Protein AF-A0A212DF08-F1 (afdb_monomer_lite)

Sequence (88 aa):
KLLGSDIFTGEPSLLPDGPVDQLHASVLGLRELLQPEGHHWETEQTPSPTPSQPWQRLLLRLKILRSLQAFVAVAARVFAHGAATLSP

Foldseek 3Di:
DVLPDCLAPPPVHDDPVDPSVVVVVVVVVVVVVPDDPPDDPPDPPDPDDDDPDRVVSVVVVVVVVVVVVVVVVVVVVVVVCCVVPVDD

Structure (mmCIF, N/CA/C/O backbone):
data_AF-A0A212DF08-F1
#
_entry.id   AF-A0A212DF08-F1
#
loop_
_atom_site.group_PDB
_atom_site.id
_atom_site.type_symbol
_atom_site.label_atom_id
_atom_site.label_alt_id
_atom_site.label_comp_id
_atom_site.label_asym_id
_atom_site.label_entity_id
_atom_site.label_seq_id
_atom_site.pdbx_PDB_ins_code
_atom_site.Cartn_x
_atom_site.Cartn_y
_atom_site.Cartn_z
_atom_site.occupancy
_atom_site.B_iso_or_equiv
_atom_site.auth_seq_id
_atom_site.auth_comp_id
_atom_site.auth_asym_id
_atom_site.auth_atom_id
_atom_site.pdbx_PDB_model_num
ATOM 1 N N . LYS A 1 1 ? 0.091 9.275 3.737 1.00 84.75 1 LYS A N 1
ATOM 2 C CA . LYS A 1 1 ? -1.005 10.068 4.358 1.00 84.75 1 LYS A CA 1
ATOM 3 C C . LYS A 1 1 ? -2.020 9.175 5.086 1.00 84.75 1 LYS A C 1
ATOM 5 O O . LYS A 1 1 ? -1.992 9.186 6.303 1.00 84.75 1 LYS A O 1
ATOM 10 N N . LEU A 1 2 ? -2.845 8.351 4.415 1.00 89.62 2 LEU A N 1
ATOM 11 C CA . LEU A 1 2 ? -3.874 7.532 5.102 1.00 89.62 2 LEU A CA 1
ATOM 12 C C . LEU A 1 2 ? -3.324 6.533 6.140 1.00 89.62 2 LEU A C 1
ATOM 14 O O . LEU A 1 2 ? -3.883 6.435 7.226 1.00 89.62 2 LEU A O 1
ATOM 18 N N . LEU A 1 3 ? -2.230 5.826 5.837 1.00 89.94 3 LEU A N 1
ATOM 19 C CA . LEU A 1 3 ? -1.619 4.856 6.765 1.00 89.94 3 LEU A CA 1
ATOM 20 C C . LEU A 1 3 ? -1.063 5.496 8.053 1.00 89.94 3 LEU A C 1
ATOM 22 O O . LEU A 1 3 ? -0.988 4.817 9.063 1.00 89.94 3 LEU A O 1
ATOM 26 N N . GLY A 1 4 ? -0.730 6.792 8.035 1.00 87.50 4 GLY A N 1
ATOM 27 C CA . GLY A 1 4 ? -0.290 7.550 9.216 1.00 87.50 4 GLY A CA 1
ATOM 28 C C . GLY A 1 4 ? -1.399 8.373 9.882 1.00 87.50 4 GLY A C 1
ATOM 29 O O . GLY A 1 4 ? -1.110 9.194 10.745 1.00 87.50 4 GLY A O 1
ATOM 30 N N . SER A 1 5 ? -2.655 8.219 9.449 1.00 88.62 5 SER A N 1
ATOM 31 C CA . SER A 1 5 ? -3.802 8.924 10.039 1.00 88.62 5 SER A CA 1
ATOM 32 C C . SER A 1 5 ? -4.335 8.206 11.282 1.00 88.62 5 SER A C 1
ATOM 34 O O . SER A 1 5 ? -4.026 7.033 11.516 1.00 88.62 5 SER A O 1
ATOM 36 N N . ASP A 1 6 ? -5.237 8.862 12.017 1.00 89.38 6 ASP A N 1
ATOM 37 C CA . ASP A 1 6 ? -5.919 8.282 13.180 1.00 89.38 6 ASP A CA 1
ATOM 38 C C . ASP A 1 6 ? -6.788 7.058 12.839 1.00 89.38 6 ASP A C 1
ATOM 40 O O . ASP A 1 6 ? -7.177 6.304 13.730 1.00 89.38 6 ASP A O 1
ATOM 44 N N . ILE A 1 7 ? -7.009 6.768 11.550 1.00 90.44 7 ILE A N 1
ATOM 45 C CA . ILE A 1 7 ? -7.591 5.495 11.113 1.00 90.44 7 ILE A CA 1
ATOM 46 C C . ILE A 1 7 ? -6.729 4.321 11.587 1.00 90.44 7 ILE A C 1
ATOM 48 O O . ILE A 1 7 ? -7.286 3.329 12.053 1.00 90.44 7 ILE A O 1
ATOM 52 N N . PHE A 1 8 ? -5.400 4.412 11.479 1.00 90.19 8 PHE A N 1
ATOM 53 C CA . PHE A 1 8 ? -4.468 3.327 11.818 1.00 90.19 8 PHE A CA 1
ATOM 54 C C . PHE A 1 8 ? -3.748 3.546 13.153 1.00 90.19 8 PHE A C 1
ATOM 56 O O . PHE A 1 8 ? -3.415 2.559 13.801 1.00 90.19 8 PHE A O 1
ATOM 63 N N . THR A 1 9 ? -3.581 4.798 13.595 1.00 90.00 9 THR A N 1
ATOM 64 C CA . THR A 1 9 ? -2.946 5.126 14.886 1.00 90.00 9 THR A CA 1
ATOM 65 C C . THR A 1 9 ? -3.940 5.276 16.042 1.00 90.00 9 THR A C 1
ATOM 67 O O . THR A 1 9 ? -3.546 5.188 17.201 1.00 90.00 9 THR A O 1
ATOM 70 N N . GLY A 1 10 ? -5.230 5.482 15.754 1.00 86.88 10 GLY A N 1
ATOM 71 C CA . GLY A 1 10 ? -6.287 5.580 16.761 1.00 86.88 10 GLY A CA 1
ATOM 72 C C . GLY A 1 10 ? -6.861 4.227 17.191 1.00 86.88 10 GLY A C 1
ATOM 73 O O . GLY A 1 10 ? -6.554 3.176 16.628 1.00 86.88 10 GLY A O 1
ATOM 74 N N . GLU A 1 11 ? -7.763 4.258 18.172 1.00 86.75 11 GLU A N 1
ATOM 75 C CA . GLU A 1 11 ? -8.366 3.048 18.743 1.00 86.75 11 GLU A CA 1
ATOM 76 C C . GLU A 1 11 ? -9.274 2.288 17.747 1.00 86.75 11 GLU A C 1
ATOM 78 O O . GLU A 1 11 ? -10.078 2.934 17.056 1.00 86.75 11 GLU A O 1
ATOM 83 N N . PRO A 1 12 ? -9.213 0.938 17.689 1.00 87.31 12 PRO A N 1
ATOM 84 C CA . PRO A 1 12 ? -8.328 0.067 18.476 1.00 87.31 12 PRO A CA 1
ATOM 85 C C . PRO A 1 12 ? -6.875 0.162 17.992 1.00 87.31 12 PRO A C 1
ATOM 87 O O . PRO A 1 12 ? -6.622 0.018 16.792 1.00 87.31 12 PRO A O 1
ATOM 90 N N . SER A 1 13 ? -5.937 0.422 18.900 1.00 87.56 13 SER A N 1
ATOM 91 C CA . SER A 1 13 ? -4.529 0.636 18.551 1.00 87.56 13 SER A CA 1
ATOM 92 C C . SER A 1 13 ? -3.901 -0.606 17.918 1.00 87.56 13 SER A C 1
ATOM 94 O O . SER A 1 13 ? -4.215 -1.751 18.252 1.00 87.56 13 SER A O 1
ATOM 96 N N . LEU A 1 14 ? -3.032 -0.365 16.938 1.00 87.31 14 LEU A N 1
ATOM 97 C CA . LEU A 1 14 ? -2.169 -1.391 16.368 1.00 87.31 14 LEU A CA 1
ATOM 98 C C . LEU A 1 14 ? -0.857 -1.428 17.152 1.00 87.31 14 LEU A C 1
ATOM 100 O O . LEU A 1 14 ? -0.457 -0.429 17.747 1.00 87.31 14 LEU A O 1
ATOM 104 N N . LEU A 1 15 ? -0.204 -2.590 17.159 1.00 86.31 15 LEU A N 1
ATOM 105 C CA . LEU A 1 15 ? 1.119 -2.718 17.761 1.00 86.31 15 LEU A CA 1
ATOM 106 C C . LEU A 1 15 ? 2.100 -1.786 17.034 1.00 86.31 15 LEU A C 1
ATOM 108 O O . LEU A 1 15 ? 2.101 -1.803 15.797 1.00 86.31 15 LEU A O 1
ATOM 112 N N . PRO A 1 16 ? 2.920 -1.017 17.773 1.00 83.62 16 PRO A N 1
ATOM 113 C CA . PRO A 1 16 ? 4.003 -0.253 17.171 1.00 83.62 16 PRO A CA 1
ATOM 114 C C . PRO A 1 16 ? 5.005 -1.207 16.519 1.00 83.62 16 PRO A C 1
ATOM 116 O O . PRO A 1 16 ? 5.161 -2.349 16.961 1.00 83.62 16 PRO A O 1
ATOM 119 N N . ASP A 1 17 ? 5.650 -0.740 15.453 1.00 87.12 17 ASP A N 1
ATOM 120 C CA . ASP A 1 17 ? 6.563 -1.527 14.614 1.00 87.12 17 ASP A CA 1
ATOM 121 C C . ASP A 1 17 ? 5.884 -2.764 13.997 1.00 87.12 17 ASP A C 1
ATOM 123 O O . ASP A 1 17 ? 6.512 -3.768 13.650 1.00 87.12 17 ASP A O 1
ATOM 127 N N . GLY A 1 18 ? 4.559 -2.695 13.856 1.00 88.62 18 GLY A N 1
ATOM 128 C CA . GLY A 1 18 ? 3.752 -3.743 13.261 1.00 88.62 18 GLY A CA 1
ATOM 129 C C . GLY A 1 18 ? 3.846 -3.774 11.730 1.00 88.62 18 GLY A C 1
ATOM 130 O O . GLY A 1 18 ? 4.430 -2.898 11.088 1.00 88.62 18 GLY A O 1
ATOM 131 N N . PRO A 1 19 ? 3.172 -4.742 11.085 1.00 92.62 19 PRO A N 1
ATOM 132 C CA . PRO A 1 19 ? 3.179 -4.872 9.625 1.00 92.62 19 PRO A CA 1
ATOM 133 C C . PRO A 1 19 ? 2.614 -3.638 8.903 1.00 92.62 19 PRO A C 1
ATOM 135 O O . PRO A 1 19 ? 2.967 -3.371 7.756 1.00 92.62 19 PRO A O 1
ATOM 138 N N . VAL A 1 20 ? 1.737 -2.873 9.561 1.00 91.81 20 VAL A N 1
ATOM 139 C CA . VAL A 1 20 ? 1.184 -1.629 9.009 1.00 91.81 20 VAL A CA 1
ATOM 140 C C . VAL A 1 20 ? 2.220 -0.505 9.010 1.00 91.81 20 VAL A C 1
ATOM 142 O O . VAL A 1 20 ? 2.273 0.254 8.043 1.00 91.81 20 VAL A O 1
ATOM 145 N N . ASP A 1 21 ? 3.077 -0.433 10.027 1.00 90.62 21 ASP A N 1
ATOM 146 C CA . ASP A 1 21 ? 4.138 0.575 10.107 1.00 90.62 21 ASP A CA 1
ATOM 147 C C . ASP A 1 21 ? 5.219 0.298 9.064 1.00 90.62 21 ASP A C 1
ATOM 149 O O . ASP A 1 21 ? 5.609 1.194 8.312 1.00 90.62 21 ASP A O 1
ATOM 153 N N . GLN A 1 22 ? 5.614 -0.970 8.911 1.00 94.25 22 GLN A N 1
ATOM 154 C CA . GLN A 1 22 ? 6.524 -1.385 7.844 1.00 94.25 22 GLN A CA 1
ATOM 155 C C . GLN A 1 22 ? 5.937 -1.100 6.452 1.00 94.25 22 GLN A C 1
ATOM 157 O O . GLN A 1 22 ? 6.654 -0.660 5.548 1.00 94.25 22 GLN A O 1
ATOM 162 N N . LEU A 1 23 ? 4.630 -1.314 6.266 1.00 94.62 23 LEU A N 1
ATOM 163 C CA . LEU A 1 23 ? 3.936 -0.975 5.025 1.00 94.62 23 LEU A CA 1
ATOM 164 C C . LEU A 1 23 ? 3.938 0.538 4.778 1.00 94.62 23 LEU A C 1
ATOM 166 O O . LEU A 1 23 ? 4.191 0.968 3.654 1.00 94.62 23 LEU A O 1
ATOM 170 N N . HIS A 1 24 ? 3.692 1.347 5.810 1.00 93.69 24 HIS A N 1
ATOM 171 C CA . HIS A 1 24 ? 3.742 2.801 5.706 1.00 93.69 24 HIS A CA 1
ATOM 172 C C . HIS A 1 24 ? 5.136 3.291 5.301 1.00 93.69 24 HIS A C 1
ATOM 174 O O . HIS A 1 24 ? 5.245 4.064 4.347 1.00 93.69 24 HIS A O 1
ATOM 180 N N . ALA A 1 25 ? 6.185 2.786 5.954 1.00 93.44 25 ALA A N 1
ATOM 181 C CA . ALA A 1 25 ? 7.572 3.103 5.627 1.00 93.44 25 ALA A CA 1
ATOM 182 C C . ALA A 1 25 ? 7.935 2.681 4.194 1.00 93.44 25 ALA A C 1
ATOM 184 O O . ALA A 1 25 ? 8.526 3.458 3.449 1.00 93.44 25 ALA A O 1
ATOM 185 N N . SER A 1 26 ? 7.513 1.487 3.768 1.00 94.56 26 SER A N 1
ATOM 186 C CA . SER A 1 26 ? 7.792 0.971 2.419 1.00 94.56 26 SER A CA 1
ATOM 187 C C . SER A 1 26 ? 7.101 1.793 1.325 1.00 94.56 26 SER A C 1
ATOM 189 O O . SER A 1 26 ? 7.693 2.066 0.284 1.00 94.56 26 SER A O 1
ATOM 191 N N . VAL A 1 27 ? 5.854 2.224 1.556 1.00 92.19 27 VAL A N 1
ATOM 192 C CA . VAL A 1 27 ? 5.125 3.103 0.624 1.00 92.19 27 VAL A CA 1
ATOM 193 C C . VAL A 1 27 ? 5.769 4.490 0.559 1.00 92.19 27 VAL A C 1
ATOM 195 O O . VAL A 1 27 ? 5.823 5.077 -0.522 1.00 92.19 27 VAL A O 1
ATOM 198 N N . LEU A 1 28 ? 6.267 5.012 1.684 1.00 90.31 28 LEU A N 1
ATOM 199 C CA . LEU A 1 28 ? 6.993 6.281 1.711 1.00 90.31 28 LEU A CA 1
ATOM 200 C C . LEU A 1 28 ? 8.317 6.182 0.942 1.00 90.31 28 LEU A C 1
ATOM 202 O O . LEU A 1 28 ? 8.552 6.997 0.055 1.00 90.31 28 LEU A O 1
ATOM 206 N N . GLY A 1 29 ? 9.111 5.139 1.192 1.00 91.56 29 GLY A N 1
ATOM 207 C CA . GLY A 1 29 ? 10.358 4.898 0.464 1.00 91.56 29 GLY A CA 1
ATOM 208 C C . GLY A 1 29 ? 10.132 4.721 -1.041 1.00 91.56 29 GLY A C 1
ATOM 209 O O . GLY A 1 29 ? 10.861 5.290 -1.847 1.00 91.56 29 GLY A O 1
ATOM 210 N N . LEU A 1 30 ? 9.067 4.018 -1.451 1.00 91.31 30 LEU A N 1
ATOM 211 C CA . LEU A 1 30 ? 8.702 3.929 -2.869 1.00 91.31 30 LEU A CA 1
ATOM 212 C C . LEU A 1 30 ? 8.346 5.302 -3.455 1.00 91.31 30 LEU A C 1
ATOM 214 O O . LEU A 1 30 ? 8.738 5.602 -4.577 1.00 91.31 30 LEU A O 1
ATOM 218 N N . ARG A 1 31 ? 7.616 6.148 -2.716 1.00 87.81 31 ARG A N 1
ATOM 219 C CA . ARG A 1 31 ? 7.311 7.517 -3.154 1.00 87.81 31 ARG A CA 1
ATOM 220 C C . ARG A 1 31 ? 8.597 8.320 -3.363 1.00 87.81 31 ARG A C 1
ATOM 222 O O . ARG A 1 31 ? 8.694 9.023 -4.358 1.00 87.81 31 ARG A O 1
ATOM 229 N N . GLU A 1 32 ? 9.552 8.234 -2.445 1.00 87.31 32 GLU A N 1
ATOM 230 C CA . GLU A 1 32 ? 10.840 8.932 -2.542 1.00 87.31 32 GLU A CA 1
ATOM 231 C C . GLU A 1 32 ? 11.644 8.479 -3.765 1.00 87.31 32 GLU A C 1
ATOM 233 O O . GLU A 1 32 ? 12.091 9.326 -4.528 1.00 87.31 32 GLU A O 1
ATOM 238 N N . LEU A 1 33 ? 11.721 7.170 -4.032 1.00 89.38 33 LEU A N 1
ATOM 239 C CA . LEU A 1 33 ? 12.405 6.628 -5.217 1.00 89.38 33 LEU A CA 1
ATOM 240 C C . LEU A 1 33 ? 11.799 7.091 -6.546 1.00 89.38 33 LEU A C 1
ATOM 242 O O . LEU A 1 33 ? 12.486 7.137 -7.563 1.00 89.38 33 LEU A O 1
ATOM 246 N N . LEU A 1 34 ? 10.501 7.386 -6.552 1.00 87.56 34 LEU A N 1
ATOM 247 C CA .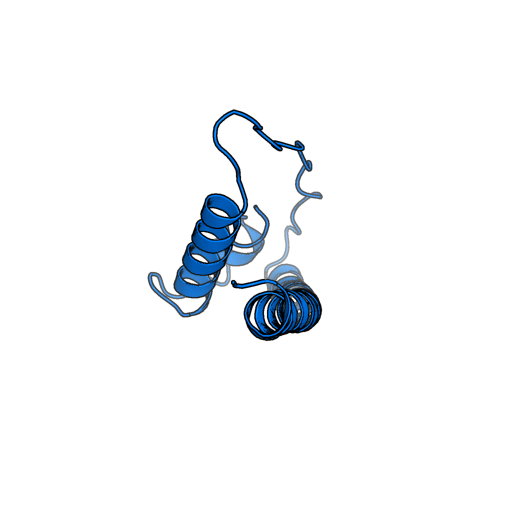 LEU A 1 34 ? 9.799 7.856 -7.741 1.00 87.56 34 LEU A CA 1
ATOM 248 C C . LEU A 1 34 ? 9.870 9.363 -7.916 1.00 87.56 34 LEU A C 1
ATOM 250 O O . LEU A 1 34 ? 9.421 9.841 -8.957 1.00 87.56 34 LEU A O 1
ATOM 254 N N . GLN A 1 35 ? 10.379 10.103 -6.926 1.00 84.00 35 GLN A N 1
ATOM 255 C CA . GLN A 1 35 ? 10.444 11.550 -7.000 1.00 84.00 35 GLN A CA 1
ATOM 256 C C . GLN A 1 35 ? 11.792 12.028 -7.561 1.00 84.00 35 GLN A C 1
ATOM 258 O O . GLN A 1 35 ? 12.778 11.955 -6.838 1.00 84.00 35 GLN A O 1
ATOM 263 N N . PRO A 1 36 ? 11.875 12.554 -8.801 1.00 73.06 36 PRO A N 1
ATOM 264 C CA . PRO A 1 36 ? 13.080 13.179 -9.318 1.00 73.06 36 PRO A CA 1
ATOM 265 C C . PRO A 1 36 ? 13.380 14.456 -8.538 1.00 73.06 36 PRO A C 1
ATOM 267 O O . PRO A 1 36 ? 12.470 15.241 -8.238 1.00 73.06 36 PRO A O 1
ATOM 270 N N . GLU A 1 37 ? 14.661 14.700 -8.276 1.00 63.28 37 GLU A N 1
ATOM 271 C CA . GLU A 1 37 ? 15.142 15.932 -7.665 1.00 63.28 37 GLU A CA 1
ATOM 272 C C . GLU A 1 37 ? 14.537 17.173 -8.353 1.00 63.28 37 GLU A C 1
ATOM 274 O O . GLU A 1 37 ? 14.731 17.422 -9.544 1.00 63.28 37 GLU A O 1
ATOM 279 N N . GLY A 1 38 ? 13.780 17.965 -7.584 1.00 61.97 38 GLY A N 1
ATOM 280 C CA . GLY A 1 38 ? 13.210 19.245 -8.020 1.00 61.97 38 GLY A CA 1
ATOM 281 C C . GLY A 1 38 ? 11.711 19.252 -8.345 1.00 61.97 38 GLY A C 1
ATOM 282 O O . GLY A 1 38 ? 11.167 20.335 -8.548 1.00 61.97 38 GLY A O 1
ATOM 283 N N . HIS A 1 39 ? 11.018 18.105 -8.347 1.00 62.84 39 HIS A N 1
ATOM 284 C CA . HIS A 1 39 ? 9.554 18.052 -8.501 1.00 62.84 39 HIS A CA 1
ATOM 285 C C . HIS A 1 39 ? 8.869 17.620 -7.200 1.00 62.84 39 HIS A C 1
ATOM 287 O O . HIS A 1 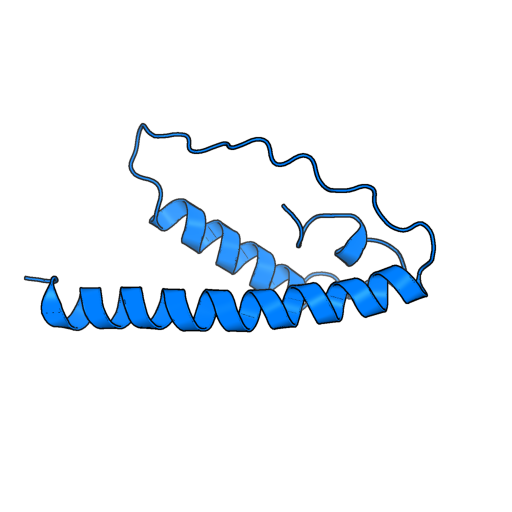39 ? 8.774 16.440 -6.875 1.00 62.84 39 HIS A O 1
ATOM 293 N N . HIS A 1 40 ? 8.357 18.596 -6.450 1.00 62.94 40 HIS A N 1
ATOM 294 C CA . HIS A 1 40 ? 7.591 18.352 -5.230 1.00 62.94 40 HIS A CA 1
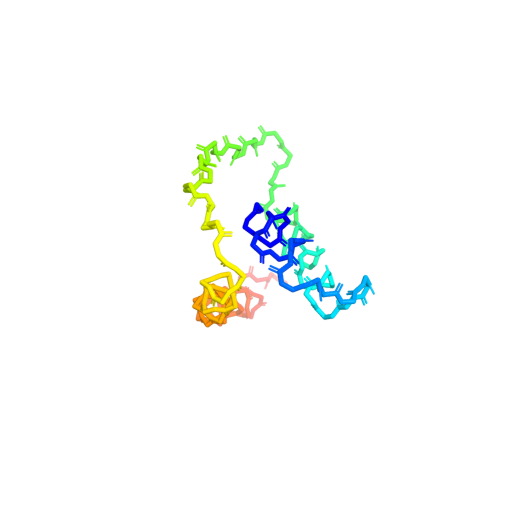ATOM 295 C C . HIS A 1 40 ? 6.119 18.107 -5.604 1.00 62.94 40 HIS A C 1
ATOM 297 O O . HIS A 1 40 ? 5.329 19.048 -5.687 1.00 62.94 40 HIS A O 1
ATOM 303 N N . TRP A 1 41 ? 5.719 16.856 -5.867 1.00 65.50 41 TRP A N 1
ATOM 304 C CA . TRP A 1 41 ? 4.304 16.515 -6.117 1.00 65.50 41 TRP A CA 1
ATOM 305 C C . TRP A 1 41 ? 3.463 16.493 -4.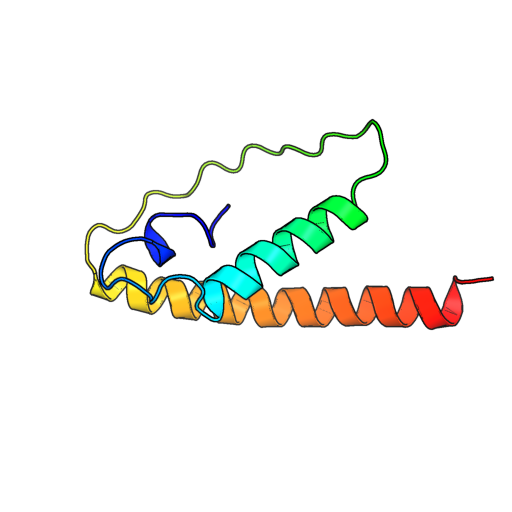830 1.00 65.50 41 TRP A C 1
ATOM 307 O O . TRP A 1 41 ? 2.599 15.630 -4.656 1.00 65.50 41 TRP A O 1
ATOM 317 N N . GLU A 1 42 ? 3.666 17.442 -3.913 1.00 64.06 42 GLU A N 1
ATOM 318 C CA . GLU A 1 42 ? 2.804 17.608 -2.740 1.00 64.06 42 GLU A CA 1
ATOM 319 C C . GLU A 1 42 ? 1.423 18.080 -3.206 1.00 64.06 42 GLU A C 1
ATOM 321 O O . GLU A 1 42 ? 1.094 19.261 -3.229 1.00 64.06 42 GLU A O 1
ATOM 326 N N . THR A 1 43 ? 0.570 17.135 -3.588 1.00 61.59 43 THR A N 1
ATOM 327 C CA . THR A 1 43 ? -0.858 17.405 -3.680 1.00 61.59 43 THR A CA 1
ATOM 328 C C . THR A 1 43 ? -1.402 17.300 -2.258 1.00 61.59 43 THR A C 1
ATOM 330 O O . THR A 1 43 ? -1.376 16.231 -1.624 1.00 61.59 43 THR A O 1
ATOM 333 N N . GLU A 1 44 ? -1.843 18.423 -1.695 1.00 61.12 44 GLU A N 1
ATOM 334 C CA . GLU A 1 44 ? -2.633 18.448 -0.465 1.00 61.12 44 GLU A CA 1
ATOM 335 C C . GLU A 1 44 ? -3.958 17.721 -0.707 1.00 61.12 44 GLU A C 1
ATOM 337 O O . GLU A 1 44 ? -4.979 18.300 -1.051 1.00 61.12 44 GLU A O 1
ATOM 342 N N . GLN A 1 45 ? -3.947 16.399 -0.546 1.00 61.66 45 GLN A N 1
ATOM 343 C CA . GLN A 1 45 ? -5.171 15.674 -0.263 1.00 61.66 45 GLN A CA 1
ATOM 344 C C . GLN A 1 45 ? -5.541 15.971 1.183 1.00 61.66 45 GLN A C 1
ATOM 346 O O . GLN A 1 45 ? -4.853 15.515 2.103 1.00 61.66 45 GLN A O 1
ATOM 351 N N . THR A 1 46 ? -6.603 16.750 1.368 1.00 56.66 46 THR A N 1
ATOM 352 C CA . THR A 1 46 ? -7.291 16.875 2.647 1.00 56.66 46 THR A CA 1
ATOM 353 C C . THR A 1 46 ? -7.765 15.480 3.050 1.00 56.66 46 THR A C 1
ATOM 355 O O . THR A 1 46 ? -8.548 14.866 2.317 1.00 56.66 46 THR A O 1
ATOM 358 N N . PRO A 1 47 ? -7.271 14.917 4.167 1.00 62.59 47 PRO A N 1
ATOM 359 C CA . PRO A 1 47 ? -7.807 13.661 4.653 1.00 62.59 47 PRO A CA 1
ATOM 360 C C . PRO A 1 47 ? -9.296 13.873 4.936 1.00 62.59 47 PRO A C 1
ATOM 362 O O . PRO A 1 47 ? -9.687 14.794 5.651 1.00 62.59 47 PRO A O 1
ATOM 365 N N . SER A 1 48 ? -10.133 13.050 4.307 1.00 63.38 48 SER A N 1
ATOM 366 C CA . SER A 1 48 ? -11.571 12.991 4.568 1.00 63.38 48 SER A CA 1
ATOM 367 C C . SER A 1 48 ? -11.835 12.852 6.075 1.00 63.38 48 SER A C 1
ATOM 369 O O . SER A 1 48 ? -11.037 12.195 6.749 1.00 63.38 48 SER A O 1
ATOM 371 N N . PRO A 1 49 ? -12.932 13.430 6.603 1.00 66.19 49 PRO A N 1
ATOM 372 C CA . PRO A 1 49 ? -13.178 13.509 8.041 1.00 66.19 49 PRO A CA 1
ATOM 373 C C . PRO A 1 49 ? -13.102 12.126 8.684 1.00 66.19 49 PRO A C 1
ATOM 375 O O . PRO A 1 49 ? -13.737 11.177 8.207 1.00 66.19 49 PRO A O 1
ATOM 378 N N . THR A 1 50 ? -12.305 12.000 9.745 1.00 69.12 50 THR A N 1
ATOM 379 C CA . THR A 1 50 ? -12.052 10.688 10.324 1.00 69.12 50 THR A CA 1
ATOM 380 C C . THR A 1 50 ? -13.253 10.191 11.127 1.00 69.12 50 THR A C 1
ATOM 382 O O . THR A 1 50 ? -13.849 10.961 11.885 1.00 69.12 50 THR A O 1
ATOM 385 N N . PRO A 1 51 ? -13.660 8.914 10.976 1.00 75.19 51 PRO A N 1
ATOM 386 C CA . PRO A 1 51 ? -14.784 8.381 11.732 1.00 75.19 51 PRO A CA 1
ATOM 387 C C . PRO A 1 51 ? -14.503 8.394 13.238 1.00 75.19 51 PRO A C 1
ATOM 389 O O . PRO A 1 51 ? -13.417 8.036 13.698 1.00 75.19 51 PRO A O 1
ATOM 392 N N . SER A 1 52 ? -15.522 8.769 14.010 1.00 73.38 52 SER A N 1
ATOM 393 C CA . SER A 1 52 ? -15.446 8.875 15.469 1.00 73.38 52 SER A CA 1
ATOM 394 C C . SER A 1 52 ? -15.535 7.521 16.179 1.00 73.38 52 SER A C 1
ATOM 396 O O . SER A 1 52 ? -15.032 7.388 17.292 1.00 73.38 52 SER A O 1
ATOM 398 N N . GLN A 1 53 ? -16.142 6.505 15.550 1.00 87.75 53 GLN A N 1
ATOM 399 C CA . GLN A 1 53 ? -16.378 5.203 16.180 1.00 87.75 53 GLN A CA 1
ATOM 400 C C . GLN A 1 53 ? -15.259 4.181 15.875 1.00 87.75 53 GLN A C 1
ATOM 402 O O . GLN A 1 53 ? -14.908 3.990 14.705 1.00 87.75 53 GLN A O 1
ATOM 407 N N . PRO A 1 54 ? -14.755 3.429 16.878 1.00 88.25 54 PRO A N 1
ATOM 408 C CA . PRO A 1 54 ? -13.674 2.448 16.693 1.00 88.25 54 PRO A CA 1
ATOM 409 C C . PRO A 1 54 ? -13.977 1.344 15.665 1.00 88.25 54 PRO A C 1
ATOM 411 O O . PRO A 1 54 ? -13.115 0.956 14.876 1.00 88.25 54 PRO A O 1
ATOM 414 N N . TRP A 1 55 ? -15.220 0.855 15.612 1.00 90.06 55 TRP A N 1
ATOM 415 C CA . TRP A 1 55 ? -15.618 -0.188 14.658 1.00 90.06 55 TRP A CA 1
ATOM 416 C C . TRP A 1 55 ? -15.641 0.319 13.207 1.00 90.06 55 TRP A C 1
ATOM 418 O O . TRP A 1 55 ? -15.315 -0.427 12.283 1.00 90.06 55 TRP A O 1
ATOM 428 N N . GLN A 1 56 ? -15.971 1.599 12.991 1.00 91.12 56 GLN A N 1
ATOM 429 C CA . GLN A 1 56 ? -15.923 2.215 11.662 1.00 91.12 56 GLN A CA 1
ATOM 430 C C . GLN A 1 56 ? -14.481 2.307 11.169 1.00 91.12 56 GLN A C 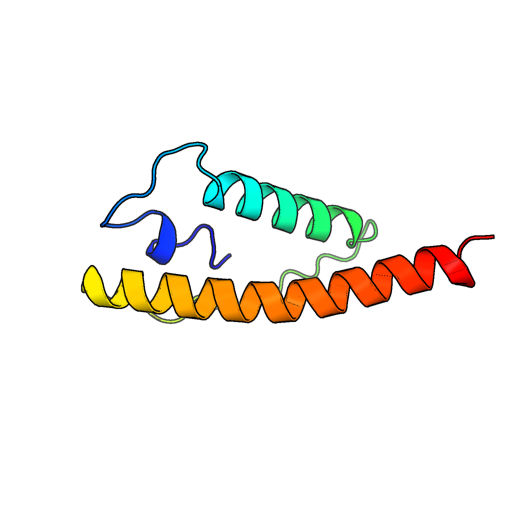1
ATOM 432 O O . GLN A 1 56 ? -14.221 2.011 10.002 1.00 91.12 56 GLN A O 1
ATOM 437 N N . ARG A 1 57 ? -13.536 2.650 12.058 1.00 90.94 57 ARG A N 1
ATOM 438 C CA . ARG A 1 57 ? -12.102 2.630 11.735 1.00 90.94 57 ARG A CA 1
ATOM 439 C C . ARG A 1 57 ? -11.654 1.235 11.317 1.00 90.94 57 ARG A C 1
ATOM 441 O O . ARG A 1 57 ? -10.993 1.116 10.293 1.00 90.94 57 ARG A O 1
ATOM 448 N N . LEU A 1 58 ? -12.071 0.180 12.022 1.00 90.25 58 LEU A N 1
ATOM 449 C CA . LEU A 1 58 ? -11.712 -1.199 11.665 1.00 90.25 58 LEU A CA 1
ATOM 450 C C . LEU A 1 58 ? -12.188 -1.586 10.254 1.00 90.25 58 LEU A C 1
ATOM 452 O O . LEU A 1 58 ? -11.416 -2.125 9.458 1.00 90.25 58 LEU A O 1
ATOM 456 N N . LEU A 1 59 ? -13.437 -1.261 9.910 1.00 92.62 59 LEU A N 1
ATOM 457 C CA . LEU A 1 59 ? -13.962 -1.489 8.559 1.00 92.62 59 LEU A CA 1
ATOM 458 C C . LEU A 1 59 ? -13.203 -0.667 7.512 1.00 92.62 59 LEU A C 1
ATOM 460 O O . LEU A 1 59 ? -12.906 -1.162 6.422 1.00 92.62 59 LEU A O 1
ATOM 464 N N . LEU A 1 60 ? -12.864 0.580 7.837 1.00 92.00 60 LEU A N 1
ATOM 465 C CA . LEU A 1 60 ? -12.144 1.465 6.931 1.00 92.00 60 LEU A CA 1
ATOM 466 C C . LEU A 1 60 ? -10.704 0.993 6.690 1.00 92.00 60 LEU A C 1
ATOM 468 O O . LEU A 1 60 ? -10.265 1.006 5.542 1.00 92.00 60 LEU A O 1
ATOM 472 N N . ARG A 1 61 ? -10.010 0.480 7.717 1.00 92.44 61 ARG A N 1
ATOM 473 C CA . ARG A 1 61 ? -8.690 -0.165 7.579 1.00 92.44 61 ARG A CA 1
ATOM 474 C C . ARG A 1 61 ? -8.735 -1.274 6.533 1.00 92.44 61 ARG A C 1
ATOM 476 O O . ARG A 1 61 ? -7.921 -1.279 5.615 1.00 92.44 61 ARG A O 1
ATOM 483 N N . LEU A 1 62 ? -9.721 -2.170 6.619 1.00 93.06 62 LEU A N 1
ATOM 484 C CA . LEU A 1 62 ? -9.884 -3.266 5.657 1.00 93.06 62 LEU A CA 1
ATOM 485 C C . LEU A 1 62 ? -10.133 -2.755 4.233 1.00 93.06 62 LEU A C 1
ATOM 487 O O . LEU A 1 62 ? -9.535 -3.264 3.284 1.00 93.06 62 LEU A O 1
ATOM 491 N N . LYS A 1 63 ? -10.987 -1.737 4.068 1.00 94.88 63 LYS A N 1
ATOM 492 C CA . LYS A 1 63 ? -11.263 -1.137 2.751 1.00 94.88 63 LYS A CA 1
ATOM 493 C C . LYS A 1 63 ? -10.010 -0.490 2.156 1.00 94.88 63 LYS A C 1
ATOM 495 O O . LYS A 1 63 ? -9.716 -0.719 0.984 1.00 94.88 63 LYS A O 1
ATOM 500 N N . ILE A 1 64 ? -9.256 0.260 2.962 1.00 93.31 64 ILE A N 1
ATOM 501 C CA . ILE A 1 64 ? -8.009 0.911 2.542 1.00 93.31 64 ILE A CA 1
ATOM 502 C C . ILE A 1 64 ? -6.965 -0.136 2.154 1.00 93.31 64 ILE A C 1
ATOM 504 O O . ILE A 1 64 ? -6.395 -0.037 1.072 1.00 93.31 64 ILE A O 1
ATOM 508 N N . LEU A 1 65 ? -6.750 -1.164 2.979 1.00 95.00 65 LEU A N 1
ATOM 509 C CA . LEU A 1 65 ? -5.760 -2.205 2.697 1.00 95.00 65 LEU A CA 1
ATOM 510 C C . LEU A 1 65 ? -6.095 -2.993 1.425 1.00 95.00 65 LEU A C 1
ATOM 512 O O . LEU A 1 65 ? -5.202 -3.234 0.618 1.00 95.00 65 LEU A O 1
ATOM 516 N N . ARG A 1 66 ? -7.368 -3.333 1.180 1.00 96.25 66 ARG A N 1
ATOM 517 C CA . ARG A 1 66 ? -7.773 -3.981 -0.083 1.00 96.25 66 ARG A CA 1
ATOM 518 C C . ARG A 1 66 ? -7.549 -3.085 -1.298 1.00 96.25 66 ARG A C 1
ATOM 520 O O . ARG A 1 66 ? -7.048 -3.549 -2.318 1.00 96.25 66 ARG A O 1
ATOM 527 N N . SER A 1 67 ? -7.900 -1.803 -1.196 1.00 95.69 67 SER A N 1
ATOM 528 C CA . SER A 1 67 ? -7.637 -0.845 -2.274 1.00 95.69 67 SER A CA 1
ATOM 529 C C . SER A 1 67 ? -6.136 -0.698 -2.535 1.00 95.69 67 SER A C 1
ATOM 531 O O . SER A 1 67 ? -5.713 -0.633 -3.687 1.00 95.69 67 SER A O 1
ATOM 533 N N . LEU A 1 68 ? -5.327 -0.678 -1.474 1.00 95.44 68 LEU A N 1
ATOM 534 C CA . LEU A 1 68 ? -3.875 -0.590 -1.564 1.00 95.44 68 LEU A CA 1
ATOM 535 C C . LEU A 1 68 ? -3.269 -1.843 -2.207 1.00 95.44 68 LEU A C 1
ATOM 537 O O . LEU A 1 68 ? -2.381 -1.713 -3.040 1.00 95.44 68 LEU A O 1
ATOM 541 N N . GLN A 1 69 ? -3.775 -3.039 -1.897 1.00 95.75 69 GLN A N 1
ATOM 542 C CA . GLN A 1 69 ? -3.354 -4.280 -2.560 1.00 95.75 69 GLN A CA 1
ATOM 543 C C . GLN A 1 69 ? -3.567 -4.213 -4.076 1.00 95.75 69 GLN A C 1
ATOM 545 O O . GLN A 1 69 ? -2.654 -4.526 -4.838 1.00 95.75 69 GLN A O 1
ATOM 550 N N . ALA A 1 70 ? -4.745 -3.764 -4.520 1.00 97.38 70 ALA A N 1
ATOM 551 C CA . ALA A 1 70 ? -5.027 -3.602 -5.944 1.00 97.38 70 ALA A CA 1
ATOM 552 C C . ALA A 1 70 ? -4.092 -2.570 -6.598 1.00 97.38 70 ALA A C 1
ATOM 554 O O . ALA A 1 70 ? -3.550 -2.821 -7.673 1.00 97.38 70 ALA A O 1
ATOM 555 N N . PHE A 1 71 ? -3.858 -1.439 -5.927 1.00 95.88 71 PHE A N 1
ATOM 556 C CA . PHE A 1 71 ? -2.9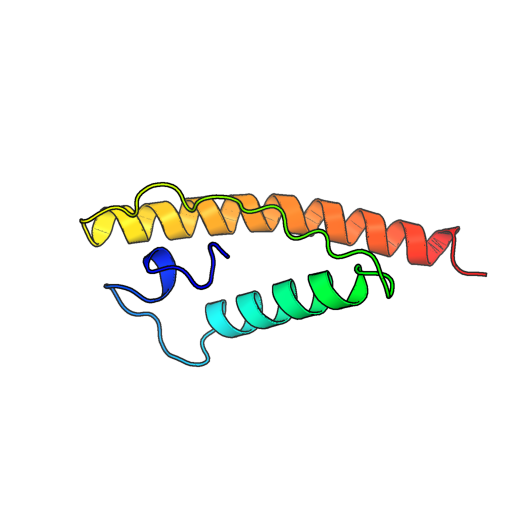40 -0.404 -6.400 1.00 95.88 71 PHE A CA 1
ATOM 557 C C . PHE A 1 71 ? -1.502 -0.925 -6.544 1.00 95.88 71 PHE A C 1
ATOM 559 O O . PHE A 1 71 ? -0.903 -0.807 -7.614 1.00 95.88 71 PHE A O 1
ATOM 566 N N . VAL A 1 72 ? -0.957 -1.549 -5.495 1.00 95.50 72 VAL A N 1
ATOM 567 C CA . VAL A 1 72 ? 0.422 -2.060 -5.491 1.00 95.50 72 VAL A CA 1
ATOM 568 C C . VAL A 1 72 ? 0.594 -3.192 -6.502 1.00 95.50 72 VAL A C 1
ATOM 570 O O . VAL A 1 72 ? 1.644 -3.273 -7.127 1.00 95.50 72 VAL A O 1
ATOM 573 N N . ALA A 1 73 ? -0.426 -4.019 -6.745 1.00 97.25 73 ALA A N 1
ATOM 574 C CA . ALA A 1 73 ? -0.363 -5.047 -7.784 1.00 97.25 73 ALA A CA 1
ATOM 575 C C . ALA A 1 73 ? -0.154 -4.450 -9.187 1.00 97.25 73 ALA A C 1
ATOM 577 O O . ALA A 1 73 ? 0.615 -4.990 -9.985 1.00 97.25 73 ALA A O 1
ATOM 578 N N . VAL A 1 74 ? -0.809 -3.324 -9.490 1.00 97.50 74 VAL A N 1
ATOM 579 C CA . VAL A 1 74 ? -0.593 -2.603 -10.751 1.00 97.50 74 VAL A CA 1
ATOM 580 C C . VAL A 1 74 ? 0.796 -1.971 -10.771 1.00 97.50 74 VAL A C 1
ATOM 582 O O . VAL A 1 74 ? 1.533 -2.185 -11.731 1.00 97.50 74 VAL A O 1
ATOM 585 N N . ALA A 1 75 ? 1.181 -1.258 -9.709 1.00 95.38 75 ALA A N 1
ATOM 586 C CA . ALA A 1 75 ? 2.493 -0.617 -9.611 1.00 95.38 75 ALA A CA 1
ATOM 587 C C . ALA A 1 75 ? 3.642 -1.628 -9.775 1.00 95.38 75 ALA A C 1
ATOM 589 O O . ALA A 1 75 ? 4.544 -1.418 -10.579 1.00 95.38 75 ALA A O 1
ATOM 590 N N . ALA A 1 76 ? 3.566 -2.773 -9.093 1.00 96.44 76 ALA A N 1
ATOM 591 C CA . ALA A 1 76 ? 4.541 -3.853 -9.209 1.00 96.44 76 ALA A CA 1
ATOM 592 C C . ALA A 1 76 ? 4.664 -4.361 -10.649 1.00 96.44 76 ALA A C 1
ATOM 594 O O . ALA A 1 76 ? 5.771 -4.592 -11.127 1.00 96.44 76 ALA A O 1
ATOM 595 N N . ARG A 1 77 ? 3.541 -4.494 -11.368 1.00 97.38 77 ARG A N 1
ATOM 596 C CA . ARG A 1 77 ? 3.549 -4.917 -12.772 1.00 97.38 77 ARG A CA 1
ATOM 597 C C . ARG A 1 77 ? 4.208 -3.870 -13.676 1.00 97.38 77 ARG A C 1
ATOM 599 O O . ARG A 1 77 ? 4.964 -4.249 -14.564 1.00 97.38 77 ARG A O 1
ATOM 606 N N . VAL A 1 78 ? 3.964 -2.581 -13.428 1.00 96.69 78 VAL A N 1
ATOM 607 C CA . VAL A 1 78 ? 4.617 -1.473 -14.148 1.00 96.69 78 VAL A CA 1
ATOM 608 C C . VAL A 1 78 ? 6.128 -1.498 -13.923 1.00 96.69 78 VAL A C 1
ATOM 610 O O . VAL A 1 78 ? 6.878 -1.491 -14.896 1.00 96.69 78 VAL A O 1
ATOM 613 N N . PHE A 1 79 ? 6.584 -1.602 -12.671 1.00 95.44 79 PHE A N 1
ATOM 614 C CA . PHE A 1 79 ? 8.017 -1.658 -12.368 1.00 95.44 79 PHE A CA 1
ATOM 615 C C . PHE A 1 79 ? 8.685 -2.911 -12.924 1.00 95.44 79 PHE A C 1
ATOM 617 O O . PHE A 1 79 ? 9.746 -2.804 -13.528 1.00 95.44 79 PHE A O 1
ATOM 624 N N . ALA A 1 80 ? 8.060 -4.082 -12.785 1.00 95.69 80 ALA A N 1
ATOM 625 C CA . ALA A 1 80 ? 8.594 -5.324 -13.334 1.00 95.69 80 ALA A CA 1
ATOM 626 C C . ALA A 1 80 ? 8.728 -5.253 -14.861 1.00 95.69 80 ALA A C 1
ATOM 628 O O . ALA A 1 80 ? 9.756 -5.637 -15.414 1.00 95.69 80 ALA A O 1
ATOM 629 N N . HIS A 1 81 ? 7.710 -4.727 -15.546 1.00 97.38 81 HIS A N 1
ATOM 630 C CA . HIS A 1 81 ? 7.756 -4.554 -16.993 1.00 97.38 81 HIS A CA 1
ATOM 631 C C . HIS A 1 81 ? 8.827 -3.542 -17.419 1.00 97.38 81 HIS A C 1
ATOM 633 O O . HIS A 1 81 ? 9.605 -3.830 -18.328 1.00 97.38 81 HIS A O 1
ATOM 639 N N . GLY A 1 82 ? 8.906 -2.390 -16.744 1.00 95.38 82 GLY A N 1
ATOM 640 C CA . GLY A 1 82 ? 9.926 -1.376 -17.010 1.00 95.38 82 GLY A CA 1
ATOM 641 C C . GLY A 1 82 ? 11.343 -1.910 -16.796 1.00 95.38 82 GLY A C 1
ATOM 642 O O . GLY A 1 82 ? 12.198 -1.733 -17.656 1.00 95.38 82 GLY A O 1
ATOM 643 N N . ALA A 1 83 ? 11.576 -2.653 -15.713 1.00 94.56 83 ALA A N 1
ATOM 644 C CA . ALA A 1 83 ? 12.863 -3.292 -15.447 1.00 94.56 83 ALA A CA 1
ATOM 645 C C . ALA A 1 83 ? 13.241 -4.337 -16.512 1.00 94.56 83 ALA A C 1
ATOM 647 O O . ALA A 1 83 ? 14.412 -4.476 -16.839 1.00 94.56 83 ALA A O 1
ATOM 648 N N . ALA A 1 84 ? 12.266 -5.058 -17.074 1.00 96.00 84 ALA A N 1
ATOM 649 C CA . ALA A 1 84 ? 12.525 -6.090 -18.078 1.00 96.00 84 ALA A CA 1
ATOM 650 C C . ALA A 1 84 ? 12.704 -5.553 -19.509 1.00 96.00 84 ALA A C 1
ATOM 652 O O . ALA A 1 84 ? 13.309 -6.234 -20.332 1.00 96.00 84 ALA A O 1
ATOM 653 N N . THR A 1 85 ? 12.131 -4.389 -19.838 1.00 96.81 85 THR A N 1
ATOM 654 C CA . THR A 1 85 ? 12.034 -3.915 -21.236 1.00 96.81 85 THR A CA 1
ATOM 655 C C . THR A 1 85 ? 12.643 -2.542 -21.496 1.00 96.81 85 THR A C 1
ATOM 657 O O . THR A 1 85 ? 12.920 -2.225 -22.649 1.00 96.81 85 THR A O 1
ATOM 660 N N . LEU A 1 86 ? 12.848 -1.729 -20.458 1.00 91.19 86 LEU A N 1
ATOM 661 C CA . LEU A 1 86 ? 13.348 -0.355 -20.575 1.00 91.19 86 LEU A CA 1
ATOM 662 C C . LEU A 1 86 ? 14.720 -0.160 -19.915 1.00 91.19 86 LEU A C 1
ATOM 664 O O . LEU A 1 86 ? 15.318 0.900 -20.082 1.00 91.19 86 LEU A O 1
ATOM 668 N N . SER A 1 87 ? 15.210 -1.144 -19.153 1.00 73.94 87 SER A N 1
ATOM 669 C CA . SER A 1 87 ? 16.562 -1.106 -18.585 1.00 73.94 87 SER A CA 1
ATOM 670 C C . SER A 1 87 ? 17.586 -1.509 -19.661 1.00 73.94 87 SER A C 1
ATOM 672 O O . SER A 1 87 ? 17.403 -2.573 -20.256 1.00 73.94 87 SER A O 1
ATOM 674 N N . PRO A 1 88 ? 18.589 -0.659 -19.961 1.00 62.62 88 PRO A N 1
ATOM 675 C CA . PRO A 1 88 ? 19.589 -0.901 -21.003 1.00 62.62 88 PRO A CA 1
ATOM 676 C C . PRO A 1 88 ? 20.617 -1.981 -20.642 1.00 62.62 88 PRO A C 1
ATOM 678 O O . PRO A 1 88 ? 20.866 -2.199 -19.434 1.00 62.62 88 PRO A O 1
#

InterPro domains:
  IPR009079 Four-helical cytokine-like, core [G3DSA:1.20.1250.10] (1-88)
  IPR009079 Four-helical cytokine-like, core [SSF47266] (6-82)
  IPR010831 Interleukin-23 alpha [PF16649] (1-83)
  IPR010831 Interleukin-23 alpha [PTHR15947] (1-88)

Radius of gyration: 15.65 Å; chains: 1; bounding box: 36×25×40 Å

Organism: Cervus elaphus hippelaphus (NCBI:txid46360)

Secondary structure (DSSP, 8-state):
-GGGSHHHHSSSPPPTT-HHHHHHHHHHHHHHHT--TT-------PPPPPPSSHHHHHHHHHHHHHHHHHHHHHHHHHHHHHHHHT--

pLDDT: mean 86.1, std 11.62, range [56.66, 97.5]